Protein AF-A0A418ZPB4-F1 (afdb_monomer_lite)

Radius of gyration: 19.31 Å; chains: 1; bounding box: 39×19×53 Å

Foldseek 3Di:
DPPDDQPDPVADPDPDDPDPVSVVVNVVCVVVSVVVSVVVVVVVVVDDPVNVVVVVVVVVVVVVVVVD

Structure (mmCIF, N/CA/C/O backbone):
data_AF-A0A418ZPB4-F1
#
_entry.id   AF-A0A418ZPB4-F1
#
loop_
_atom_site.group_PDB
_atom_site.id
_atom_site.type_symbol
_atom_site.label_atom_id
_atom_site.label_alt_id
_atom_site.label_comp_id
_atom_site.label_asym_id
_atom_site.label_entity_id
_atom_site.label_seq_id
_atom_site.pdbx_PDB_ins_code
_atom_site.Cartn_x
_atom_site.Cartn_y
_atom_site.Cartn_z
_atom_site.occupancy
_atom_site.B_iso_or_equiv
_atom_site.auth_seq_id
_atom_site.auth_comp_id
_atom_site.auth_asym_id
_atom_site.auth_atom_id
_atom_site.pdbx_PDB_model_num
ATOM 1 N N . ALA A 1 1 ? -15.561 5.641 -5.357 1.00 49.91 1 ALA A N 1
ATOM 2 C CA . ALA A 1 1 ? -14.932 6.121 -4.107 1.00 49.91 1 ALA A CA 1
ATOM 3 C C . ALA A 1 1 ? -14.638 7.613 -4.252 1.00 49.91 1 ALA A C 1
ATOM 5 O O . ALA A 1 1 ? -14.649 8.086 -5.382 1.00 49.91 1 ALA A O 1
ATOM 6 N N . LEU A 1 2 ? -14.455 8.369 -3.162 1.00 48.38 2 LEU A N 1
ATOM 7 C CA . LEU A 1 2 ? -14.013 9.770 -3.249 1.00 48.38 2 LEU A CA 1
ATOM 8 C C . LEU A 1 2 ? -12.705 9.808 -4.054 1.00 48.38 2 LEU A C 1
ATOM 10 O O . LEU A 1 2 ? -11.713 9.290 -3.562 1.00 48.38 2 LEU A O 1
ATOM 14 N N . GLY A 1 3 ? -12.796 10.327 -5.288 1.00 49.75 3 GLY A N 1
ATOM 15 C CA . GLY A 1 3 ? -11.763 10.476 -6.324 1.00 49.75 3 GLY A CA 1
ATOM 16 C C . GLY A 1 3 ? -10.467 9.716 -6.091 1.00 49.75 3 GLY A C 1
ATOM 17 O O . GLY A 1 3 ? -9.666 10.1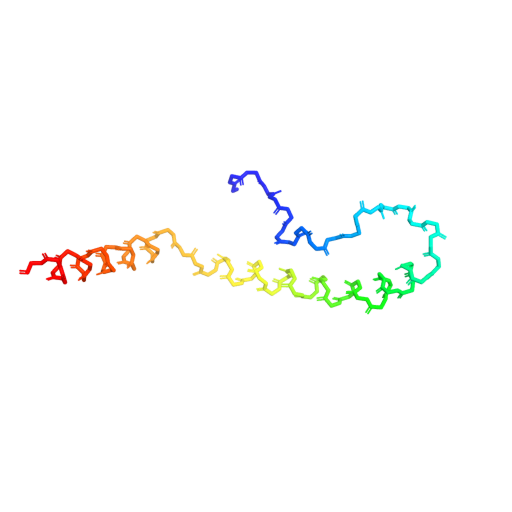80 -5.297 1.00 49.75 3 GLY A O 1
ATOM 18 N N . GLU A 1 4 ? -10.292 8.603 -6.808 1.00 52.84 4 GLU A N 1
ATOM 19 C CA . GLU A 1 4 ? -9.129 7.704 -6.809 1.00 52.84 4 GLU A CA 1
ATOM 20 C C . GLU A 1 4 ? -7.801 8.482 -6.788 1.00 52.84 4 GLU A C 1
ATOM 22 O O . GLU A 1 4 ? -7.315 8.907 -7.838 1.00 52.84 4 GLU A O 1
ATOM 27 N N . PRO A 1 5 ? -7.179 8.702 -5.617 1.00 55.34 5 PRO A N 1
ATOM 28 C CA . PRO A 1 5 ? -5.777 9.055 -5.595 1.00 55.34 5 PRO A CA 1
ATOM 29 C C . PRO A 1 5 ? -5.034 7.758 -5.917 1.00 55.34 5 PRO A C 1
ATOM 31 O O . PRO A 1 5 ? -5.407 6.701 -5.400 1.00 55.34 5 PRO A O 1
ATOM 34 N N . ALA A 1 6 ? -3.986 7.816 -6.738 1.00 59.50 6 ALA A N 1
ATOM 35 C CA . ALA A 1 6 ? -3.082 6.678 -6.861 1.00 59.50 6 ALA A CA 1
ATOM 36 C C . ALA A 1 6 ? -2.688 6.230 -5.442 1.00 59.50 6 ALA A C 1
ATOM 38 O O . ALA A 1 6 ? -2.201 7.048 -4.653 1.00 59.50 6 ALA A O 1
ATOM 39 N N . ILE A 1 7 ? -2.954 4.963 -5.094 1.00 59.66 7 ILE A N 1
ATOM 40 C CA . ILE A 1 7 ? -2.676 4.430 -3.746 1.00 59.66 7 ILE A CA 1
ATOM 41 C C . ILE A 1 7 ? -1.200 4.648 -3.399 1.00 59.66 7 ILE A C 1
ATOM 43 O O . ILE A 1 7 ? -0.852 4.947 -2.255 1.00 59.66 7 ILE A O 1
ATOM 47 N N . PHE A 1 8 ? -0.348 4.603 -4.422 1.00 58.44 8 PHE A N 1
ATOM 48 C CA . PHE A 1 8 ? 1.022 5.061 -4.364 1.00 58.44 8 PHE A CA 1
ATOM 49 C C . PHE A 1 8 ? 1.177 6.422 -5.047 1.00 58.44 8 PHE A C 1
ATOM 51 O O . PHE A 1 8 ? 1.237 6.525 -6.265 1.00 58.44 8 PHE A O 1
ATOM 58 N N . ALA A 1 9 ? 1.443 7.459 -4.254 1.00 60.16 9 ALA A N 1
ATOM 59 C CA . ALA A 1 9 ? 2.205 8.620 -4.726 1.00 60.16 9 ALA A CA 1
ATOM 60 C C . ALA A 1 9 ? 3.725 8.313 -4.801 1.00 60.16 9 ALA A C 1
ATOM 62 O O . ALA A 1 9 ? 4.556 9.214 -4.709 1.00 60.16 9 ALA A O 1
ATOM 63 N N . ILE A 1 10 ? 4.088 7.029 -4.924 1.00 57.94 10 ILE A N 1
ATOM 64 C CA . ILE A 1 10 ? 5.444 6.509 -5.158 1.00 57.94 10 ILE A CA 1
ATOM 65 C C . ILE A 1 10 ? 5.533 6.095 -6.638 1.00 57.94 10 ILE A C 1
ATOM 67 O O . ILE A 1 10 ? 5.947 4.997 -6.978 1.00 57.94 10 ILE A O 1
ATOM 71 N N . GLY A 1 11 ? 5.038 6.952 -7.527 1.00 62.62 11 GLY A N 1
ATOM 72 C CA . GLY A 1 11 ? 5.222 6.817 -8.970 1.00 62.62 11 GLY A CA 1
ATOM 73 C C . GLY A 1 11 ? 6.379 7.689 -9.443 1.00 62.62 11 GLY A C 1
ATOM 74 O O . GLY A 1 11 ? 6.848 8.563 -8.703 1.00 62.62 11 GLY A O 1
ATOM 75 N N . ASN A 1 12 ? 6.825 7.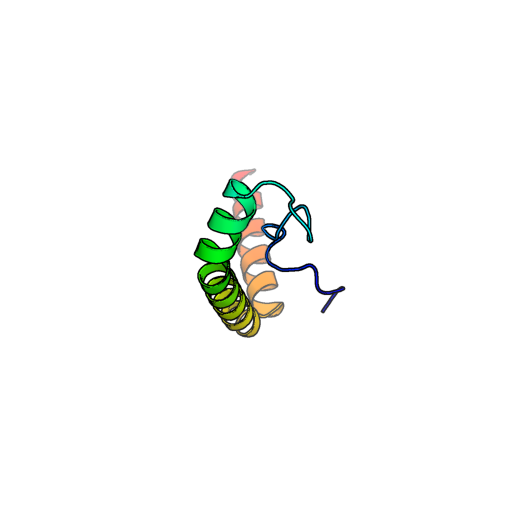468 -10.682 1.00 58.28 12 ASN A N 1
ATOM 76 C CA . ASN A 1 12 ? 7.819 8.309 -11.343 1.00 58.28 12 ASN A CA 1
ATOM 77 C C . ASN A 1 12 ? 7.452 9.786 -11.158 1.00 58.28 12 ASN A C 1
ATOM 79 O O . ASN A 1 12 ? 6.458 10.267 -11.695 1.00 58.28 12 ASN A O 1
ATOM 83 N N . ARG A 1 13 ? 8.268 10.523 -10.394 1.00 64.50 13 ARG A N 1
ATOM 84 C CA . ARG A 1 13 ? 8.043 11.960 -10.147 1.00 64.50 13 ARG A CA 1
ATOM 85 C C . ARG A 1 13 ? 8.158 12.780 -11.437 1.00 64.50 13 ARG A C 1
ATOM 87 O O . ARG A 1 13 ? 7.709 13.922 -11.473 1.00 64.50 13 ARG A O 1
ATOM 94 N N . ASN A 1 14 ? 8.771 12.185 -12.458 1.00 65.06 14 ASN A N 1
ATOM 95 C CA . ASN A 1 14 ? 8.855 12.649 -13.828 1.00 65.06 14 ASN A CA 1
ATOM 96 C C . ASN A 1 14 ? 8.524 11.474 -14.763 1.00 65.06 14 ASN A C 1
ATOM 98 O O . ASN A 1 14 ? 9.241 10.477 -14.766 1.00 65.06 14 ASN A O 1
ATOM 102 N N . GLU A 1 15 ? 7.464 11.590 -15.562 1.00 67.75 15 GLU A N 1
ATOM 103 C CA . GLU A 1 15 ? 7.042 10.559 -16.525 1.00 67.75 15 GLU A CA 1
ATOM 104 C C . GLU A 1 15 ? 8.079 10.326 -17.642 1.00 67.75 15 GLU A C 1
ATOM 106 O O . GLU A 1 15 ? 8.107 9.259 -18.251 1.00 67.75 15 GLU A O 1
ATOM 111 N N . THR A 1 16 ? 8.979 11.290 -17.869 1.00 75.12 16 THR A N 1
ATOM 112 C CA . THR A 1 16 ? 10.065 11.224 -18.858 1.00 75.12 16 THR A CA 1
ATOM 113 C C . THR A 1 16 ? 11.411 11.604 -18.223 1.00 75.12 16 THR A C 1
ATOM 115 O O . THR A 1 16 ? 11.911 12.717 -18.429 1.00 75.12 16 THR A O 1
ATOM 118 N N . PRO A 1 17 ? 12.017 10.724 -17.407 1.00 82.50 17 PRO A N 1
ATOM 119 C CA . PRO A 1 17 ? 13.295 11.020 -16.777 1.00 82.50 17 PRO A CA 1
ATOM 120 C C . PRO A 1 17 ? 14.429 10.924 -17.802 1.00 82.50 17 PRO A C 1
ATOM 122 O O . PRO A 1 17 ? 14.613 9.888 -18.431 1.00 82.50 17 PRO A O 1
ATOM 125 N N . GLU A 1 18 ? 15.231 11.979 -17.960 1.00 91.62 18 GLU A N 1
ATOM 126 C CA . GLU A 1 18 ? 16.446 11.932 -18.799 1.00 91.62 18 GLU A CA 1
ATOM 127 C C . GLU A 1 18 ? 17.622 11.238 -18.084 1.00 91.62 18 GLU A C 1
ATOM 129 O O . GLU A 1 18 ? 18.581 10.790 -18.713 1.00 91.62 18 GLU A O 1
ATOM 134 N N . CYS A 1 19 ? 17.548 11.111 -16.755 1.00 92.50 19 CYS A N 1
ATOM 135 C CA . CYS A 1 19 ? 18.544 10.414 -15.953 1.00 92.50 19 CYS A CA 1
ATOM 136 C C . CYS A 1 19 ? 18.462 8.896 -16.182 1.00 92.50 19 CYS A C 1
ATOM 138 O O . CYS A 1 19 ? 17.506 8.241 -15.772 1.00 92.50 19 CYS A O 1
ATOM 140 N N . LEU A 1 20 ? 19.503 8.308 -16.777 1.00 93.19 20 LEU A N 1
ATOM 141 C CA . LEU A 1 20 ? 19.555 6.865 -17.057 1.00 93.19 20 LEU A CA 1
ATOM 142 C C . LEU A 1 20 ? 19.522 5.998 -15.786 1.00 93.19 20 LEU A C 1
ATOM 144 O O . LEU A 1 20 ? 18.984 4.891 -15.801 1.00 93.19 20 LEU A O 1
ATOM 148 N N . VAL A 1 21 ? 20.076 6.497 -14.674 1.00 93.12 21 VAL A N 1
ATOM 149 C CA . VAL A 1 21 ? 20.001 5.809 -13.373 1.00 93.12 21 VAL A CA 1
ATOM 150 C C . VAL A 1 21 ? 18.554 5.749 -12.894 1.00 93.12 21 VAL A C 1
ATOM 152 O O . VAL A 1 21 ? 18.101 4.698 -12.458 1.00 93.12 21 VAL A O 1
ATOM 155 N N . GLU A 1 22 ? 17.816 6.849 -13.030 1.00 90.00 22 GLU A N 1
ATOM 156 C CA . GLU A 1 22 ? 16.398 6.910 -12.676 1.00 90.00 22 GLU A CA 1
ATOM 157 C C . GLU A 1 22 ? 15.566 5.967 -13.553 1.00 90.00 22 GLU A C 1
ATOM 159 O O . GLU A 1 22 ? 14.814 5.162 -13.017 1.00 90.00 22 GLU A O 1
ATOM 164 N N . GLN A 1 23 ? 15.775 5.964 -14.876 1.00 90.19 23 GLN A N 1
ATOM 165 C CA . GLN A 1 23 ? 15.121 5.009 -15.785 1.00 90.19 23 GLN A CA 1
ATOM 166 C C . GLN A 1 23 ? 15.357 3.553 -15.362 1.00 90.19 23 GLN A C 1
ATOM 168 O O . GLN A 1 23 ? 14.425 2.751 -15.334 1.00 90.19 23 GLN A O 1
ATOM 173 N N . SER A 1 24 ? 16.600 3.222 -14.999 1.00 92.31 24 SER A N 1
ATOM 174 C CA . SER A 1 24 ? 16.985 1.868 -14.588 1.00 92.31 24 SER A CA 1
ATOM 175 C C . SER A 1 24 ? 16.314 1.457 -13.276 1.00 92.31 24 SER A C 1
ATOM 177 O O . SER A 1 24 ? 15.833 0.334 -13.152 1.00 92.31 24 SER A O 1
ATOM 179 N N . VAL A 1 25 ? 16.260 2.367 -12.300 1.00 89.56 25 VAL A N 1
ATOM 180 C CA . VAL A 1 25 ? 15.587 2.135 -11.014 1.00 89.56 25 VAL A CA 1
ATOM 181 C C . VAL A 1 25 ? 14.082 1.978 -11.212 1.00 89.56 25 VAL A C 1
ATOM 183 O O . VAL A 1 25 ? 13.500 1.039 -10.675 1.00 89.56 25 VAL A O 1
ATOM 186 N N . ASN A 1 26 ? 13.462 2.844 -12.012 1.00 87.50 26 ASN A N 1
ATOM 187 C CA . ASN A 1 26 ? 12.024 2.799 -12.267 1.00 87.50 26 ASN A CA 1
ATOM 188 C C . ASN A 1 26 ? 11.631 1.483 -12.950 1.00 87.50 26 ASN A C 1
ATOM 190 O O . ASN A 1 26 ? 10.717 0.810 -12.484 1.00 87.50 26 ASN A O 1
ATOM 194 N N . ALA A 1 27 ? 12.377 1.059 -13.977 1.00 88.44 27 ALA A N 1
ATOM 195 C CA . ALA A 1 27 ? 12.141 -0.216 -14.654 1.00 88.44 27 ALA A CA 1
ATOM 196 C C . ALA A 1 27 ? 12.315 -1.423 -13.714 1.00 88.44 27 ALA A C 1
ATOM 198 O O . ALA A 1 27 ? 11.569 -2.395 -13.802 1.00 88.44 27 ALA A O 1
ATOM 199 N N . ALA A 1 28 ? 13.278 -1.367 -12.788 1.00 91.25 28 ALA A N 1
ATOM 200 C CA . ALA A 1 28 ? 13.496 -2.438 -11.818 1.00 91.25 28 ALA A CA 1
ATOM 201 C C . ALA A 1 28 ? 12.371 -2.552 -10.771 1.00 91.25 28 ALA A C 1
ATOM 203 O O . ALA A 1 28 ? 12.172 -3.630 -10.214 1.00 91.25 28 ALA A O 1
ATOM 204 N N . LEU A 1 29 ? 11.658 -1.458 -10.484 1.00 88.50 29 LEU A N 1
ATOM 205 C CA . LEU A 1 29 ? 10.620 -1.400 -9.448 1.00 88.50 29 LEU A CA 1
ATOM 206 C C . LEU A 1 29 ? 9.186 -1.474 -9.993 1.00 88.50 29 LEU A C 1
ATOM 208 O O . LEU A 1 29 ? 8.271 -1.737 -9.216 1.00 88.50 29 LEU A O 1
ATOM 212 N N . GLU A 1 30 ? 8.980 -1.281 -11.298 1.00 85.62 30 GLU A N 1
ATOM 213 C CA . GLU A 1 30 ? 7.656 -1.172 -11.931 1.00 85.62 30 GLU A CA 1
ATOM 214 C C . GLU A 1 30 ? 6.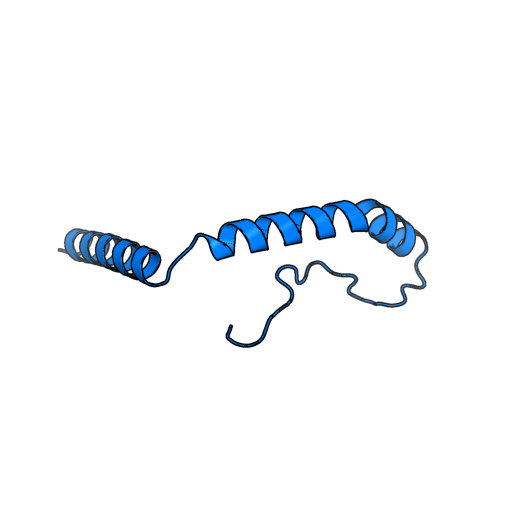714 -2.336 -11.577 1.00 85.62 30 GLU A C 1
ATOM 216 O O . GLU A 1 30 ? 5.608 -2.112 -11.084 1.00 85.62 30 GLU A O 1
ATOM 221 N N . GLY A 1 31 ? 7.171 -3.582 -11.738 1.00 86.44 31 GLY A N 1
ATOM 222 C CA . GLY A 1 31 ? 6.367 -4.764 -11.406 1.00 86.44 31 GLY A CA 1
ATOM 223 C C . GLY A 1 31 ? 6.029 -4.865 -9.916 1.00 86.44 31 GLY A C 1
ATOM 224 O O . GLY A 1 31 ? 4.893 -5.161 -9.555 1.00 86.44 31 GLY A O 1
ATOM 225 N N . ALA A 1 32 ? 6.986 -4.536 -9.042 1.00 89.56 32 ALA A N 1
ATOM 226 C CA . ALA A 1 32 ? 6.780 -4.578 -7.597 1.00 89.56 32 ALA A CA 1
ATOM 227 C C . ALA A 1 32 ? 5.726 -3.558 -7.137 1.00 89.56 32 ALA A C 1
ATOM 229 O O . ALA A 1 32 ? 4.934 -3.852 -6.242 1.00 89.56 32 ALA A O 1
ATOM 230 N N . PHE A 1 33 ? 5.686 -2.373 -7.754 1.00 86.31 33 PHE A N 1
ATOM 231 C CA . PHE A 1 33 ? 4.647 -1.385 -7.465 1.00 86.31 33 PHE A CA 1
ATOM 232 C C . PHE A 1 33 ? 3.271 -1.833 -7.951 1.00 86.31 33 PHE A C 1
ATOM 234 O O . PHE A 1 33 ? 2.313 -1.726 -7.188 1.00 86.31 33 PHE A O 1
ATOM 241 N N . ALA A 1 34 ? 3.176 -2.396 -9.159 1.00 84.69 34 ALA A N 1
ATOM 242 C CA . ALA A 1 34 ? 1.913 -2.917 -9.679 1.00 84.69 34 ALA A CA 1
ATOM 243 C C . ALA A 1 34 ? 1.342 -4.041 -8.794 1.00 84.69 34 ALA A C 1
ATOM 245 O O . ALA A 1 34 ? 0.157 -4.039 -8.460 1.00 84.69 34 ALA A O 1
ATOM 246 N N . GLU A 1 35 ? 2.189 -4.977 -8.359 1.00 90.56 35 GLU A N 1
ATOM 247 C CA . GLU A 1 35 ? 1.793 -6.061 -7.453 1.00 90.56 35 GLU A CA 1
ATOM 248 C C . GLU A 1 35 ? 1.354 -5.536 -6.081 1.00 90.56 35 GLU A C 1
ATOM 250 O O . GLU A 1 35 ? 0.333 -5.969 -5.540 1.00 90.56 35 GLU A O 1
ATOM 255 N N . ALA A 1 36 ? 2.094 -4.575 -5.520 1.00 89.25 36 ALA A N 1
ATOM 256 C CA . ALA A 1 36 ? 1.744 -3.963 -4.244 1.00 89.25 36 ALA A CA 1
ATOM 257 C C . ALA A 1 36 ? 0.412 -3.199 -4.315 1.00 89.25 36 ALA A C 1
ATOM 259 O O . ALA A 1 36 ? -0.372 -3.250 -3.367 1.00 89.25 36 ALA A O 1
ATOM 260 N N . GLU A 1 37 ? 0.136 -2.504 -5.421 1.00 86.75 37 GLU A N 1
ATOM 261 C CA . GLU A 1 37 ? -1.118 -1.770 -5.620 1.00 86.75 37 GLU A CA 1
ATOM 262 C C . GLU A 1 37 ? -2.306 -2.720 -5.716 1.00 86.75 37 GLU A C 1
ATOM 264 O O . GLU A 1 37 ? -3.297 -2.535 -5.007 1.00 86.75 37 GLU A O 1
ATOM 269 N N . ALA A 1 38 ? -2.178 -3.777 -6.519 1.00 89.06 38 ALA A N 1
ATOM 270 C CA . ALA A 1 38 ? -3.205 -4.803 -6.641 1.00 89.06 38 ALA A CA 1
ATOM 271 C C . ALA A 1 38 ? -3.527 -5.442 -5.282 1.00 89.06 38 ALA A C 1
ATOM 273 O O . ALA A 1 38 ? -4.698 -5.561 -4.919 1.00 89.06 38 ALA A O 1
ATOM 274 N N . LEU A 1 39 ? -2.497 -5.775 -4.497 1.00 92.81 39 LEU A N 1
ATOM 275 C CA . LEU A 1 39 ? -2.671 -6.330 -3.157 1.00 92.81 39 LEU A CA 1
ATOM 276 C C . LEU A 1 39 ? -3.412 -5.362 -2.226 1.00 92.81 39 LEU A C 1
ATOM 278 O O . LEU A 1 39 ? -4.289 -5.777 -1.473 1.00 92.81 39 LEU A O 1
ATOM 282 N N . LEU A 1 40 ? -3.074 -4.072 -2.244 1.00 89.50 40 LEU A N 1
ATOM 283 C CA . LEU A 1 40 ? -3.751 -3.086 -1.398 1.00 89.50 40 LEU A CA 1
ATOM 284 C C . LEU A 1 40 ? -5.211 -2.883 -1.810 1.00 89.50 40 LEU A C 1
ATOM 286 O O . LEU A 1 40 ? -6.074 -2.823 -0.935 1.00 89.50 40 LEU A O 1
ATOM 290 N N . LEU A 1 41 ? -5.496 -2.827 -3.113 1.00 87.88 41 LEU A N 1
ATOM 291 C CA . LEU A 1 41 ? -6.864 -2.738 -3.629 1.00 87.88 41 LEU A CA 1
ATOM 292 C C . LEU A 1 41 ? -7.705 -3.946 -3.213 1.00 87.88 41 LEU A C 1
ATOM 294 O O . LEU A 1 41 ? -8.835 -3.767 -2.762 1.00 87.88 41 LEU A O 1
ATOM 298 N N . GLU A 1 42 ? -7.144 -5.153 -3.304 1.00 92.25 42 GLU A N 1
ATOM 299 C CA . GLU A 1 42 ? -7.794 -6.379 -2.833 1.00 92.25 42 GLU A CA 1
ATOM 300 C C . GLU A 1 42 ? -8.136 -6.274 -1.341 1.00 92.25 42 GLU A C 1
ATOM 302 O O . GLU A 1 42 ? -9.282 -6.469 -0.948 1.00 92.25 42 GLU A O 1
ATOM 307 N N . ARG A 1 43 ? -7.178 -5.859 -0.504 1.00 91.19 43 ARG A N 1
ATOM 308 C CA . ARG A 1 43 ? -7.412 -5.696 0.941 1.00 91.19 43 ARG A CA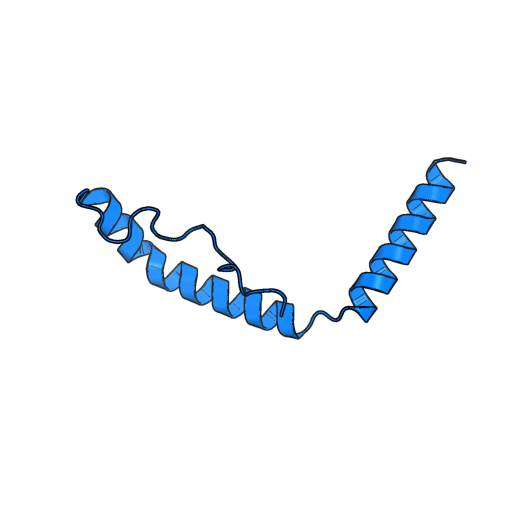 1
ATOM 309 C C . ARG A 1 43 ? -8.431 -4.613 1.267 1.00 91.19 43 ARG A C 1
ATOM 311 O O . ARG A 1 43 ? -9.166 -4.754 2.238 1.00 91.19 43 ARG A O 1
ATOM 318 N N . PHE A 1 44 ? -8.472 -3.527 0.501 1.00 87.75 44 PHE A N 1
ATOM 319 C CA . PHE A 1 44 ? -9.444 -2.455 0.712 1.00 87.75 44 PHE A CA 1
ATOM 320 C C . PHE A 1 44 ? -10.862 -2.869 0.336 1.00 87.75 44 PHE A C 1
ATOM 322 O O . PHE A 1 44 ? -11.800 -2.384 0.965 1.00 87.75 44 PHE A O 1
ATOM 329 N N . ALA A 1 45 ? -11.030 -3.774 -0.630 1.00 87.75 45 ALA A N 1
ATOM 330 C CA . ALA A 1 45 ? -12.342 -4.319 -0.968 1.00 87.75 45 ALA A CA 1
ATOM 331 C C . ALA A 1 45 ? -12.986 -5.072 0.213 1.00 87.75 45 ALA A C 1
ATOM 333 O O . ALA A 1 45 ? -14.210 -5.062 0.343 1.00 87.75 45 ALA A O 1
ATOM 334 N N . ASP A 1 46 ? -12.169 -5.648 1.099 1.00 93.00 46 ASP A N 1
ATOM 335 C CA . ASP A 1 46 ? -12.624 -6.382 2.284 1.00 93.00 46 ASP A CA 1
ATOM 336 C C . ASP A 1 46 ? -12.939 -5.483 3.497 1.00 93.00 46 ASP A C 1
ATOM 338 O O . ASP A 1 46 ? -13.518 -5.954 4.476 1.00 93.00 46 ASP A O 1
ATOM 342 N N . VAL A 1 47 ? -12.564 -4.196 3.479 1.00 92.94 47 VAL A N 1
ATOM 343 C CA . VAL A 1 47 ? -12.753 -3.280 4.620 1.00 92.94 47 VAL A CA 1
ATOM 344 C C . VAL A 1 47 ? -14.024 -2.457 4.444 1.00 92.94 47 VAL A C 1
ATOM 346 O O . VAL A 1 47 ? -14.130 -1.637 3.530 1.00 92.94 47 VAL A O 1
ATOM 349 N N . THR A 1 48 ? -14.980 -2.597 5.367 1.00 93.75 48 THR A N 1
ATOM 350 C CA . THR A 1 48 ? -16.233 -1.834 5.310 1.00 93.75 48 THR A CA 1
ATOM 351 C C . THR A 1 48 ? -16.225 -0.604 6.217 1.00 93.75 48 THR A C 1
ATOM 353 O O . THR A 1 48 ? -15.537 -0.535 7.236 1.00 93.75 48 THR A O 1
ATOM 356 N N . LEU A 1 49 ? -17.064 0.385 5.887 1.00 94.69 49 LEU A N 1
ATOM 357 C CA . LEU A 1 49 ? -17.289 1.541 6.765 1.00 94.69 49 LEU A CA 1
ATOM 358 C C . LEU A 1 49 ? -17.876 1.143 8.127 1.00 94.69 49 LEU A C 1
ATOM 360 O O . LEU A 1 49 ? -17.652 1.853 9.104 1.00 94.69 49 LEU A O 1
ATOM 364 N N . ALA A 1 50 ? -18.619 0.034 8.197 1.00 96.44 50 ALA A N 1
ATOM 365 C CA . ALA A 1 50 ? -19.173 -0.466 9.450 1.00 96.44 50 ALA A CA 1
ATOM 366 C C . ALA A 1 50 ? -18.058 -0.956 10.384 1.00 96.44 50 ALA A C 1
ATOM 368 O O . ALA A 1 50 ? -18.014 -0.530 11.538 1.00 96.44 5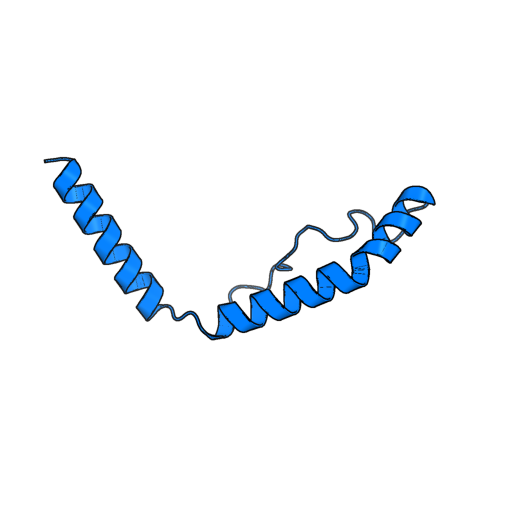0 ALA A O 1
ATOM 369 N N . ASP A 1 51 ? -17.110 -1.739 9.860 1.00 95.75 51 ASP A N 1
ATOM 370 C CA . ASP A 1 51 ? -15.958 -2.233 10.628 1.00 95.75 51 ASP A CA 1
ATOM 371 C C . ASP A 1 51 ? -15.106 -1.070 11.156 1.00 95.75 51 ASP A C 1
ATOM 373 O O . ASP A 1 51 ? -14.696 -1.041 12.319 1.00 95.75 51 ASP A O 1
ATOM 377 N N . LEU A 1 52 ? -14.885 -0.053 10.315 1.00 96.25 52 LEU A N 1
ATOM 378 C CA . LEU A 1 52 ? -14.144 1.149 10.700 1.00 96.25 52 LEU A CA 1
ATOM 379 C C . LEU A 1 52 ? -14.877 1.969 11.770 1.00 96.25 52 LEU A C 1
ATOM 381 O O . LEU A 1 52 ? -14.241 2.499 12.685 1.00 96.25 52 LEU A O 1
ATOM 385 N N . ALA A 1 53 ? -16.204 2.084 11.675 1.00 97.94 53 ALA A N 1
ATOM 386 C CA . ALA A 1 53 ? -17.009 2.800 12.659 1.00 97.94 53 ALA A CA 1
ATOM 387 C C . ALA A 1 53 ? -16.995 2.099 14.025 1.00 97.94 53 ALA A C 1
ATOM 389 O O . ALA A 1 53 ? -16.874 2.766 15.057 1.00 97.94 53 ALA A O 1
ATOM 390 N N . GLU A 1 54 ? -17.067 0.767 14.038 1.00 98.25 54 GLU A N 1
ATOM 391 C CA . GLU A 1 54 ? -16.970 -0.030 15.260 1.00 98.25 54 GLU A CA 1
ATOM 392 C C . GLU A 1 54 ? -15.589 0.114 15.916 1.00 98.25 54 GLU A C 1
ATOM 394 O O . GLU A 1 54 ? -15.495 0.429 17.110 1.00 98.25 54 GLU A O 1
ATOM 399 N N . ASP A 1 55 ? -14.507 -0.022 15.140 1.00 97.75 55 ASP A N 1
ATOM 400 C CA . ASP A 1 55 ? -13.145 0.149 15.656 1.00 97.75 55 ASP A CA 1
ATOM 401 C C . ASP A 1 55 ? -12.920 1.562 16.216 1.00 97.75 55 ASP A C 1
ATOM 403 O O . ASP A 1 55 ? -12.342 1.734 17.297 1.00 97.75 55 ASP A O 1
ATOM 407 N N . PHE A 1 56 ? -13.434 2.584 15.525 1.00 98.12 56 PHE A N 1
ATOM 408 C CA . PHE A 1 56 ? -13.391 3.964 15.996 1.00 98.12 56 PHE A CA 1
ATOM 409 C C . PHE A 1 56 ? -14.116 4.130 17.334 1.00 98.12 56 PHE A C 1
ATOM 411 O O . PHE A 1 56 ? -13.537 4.674 18.279 1.00 98.12 56 PHE A O 1
ATOM 418 N N . ALA A 1 57 ? -15.359 3.651 17.440 1.00 98.38 57 ALA A N 1
ATOM 419 C CA . ALA A 1 57 ? -16.158 3.773 18.656 1.00 98.38 57 ALA A CA 1
ATOM 420 C C . ALA A 1 57 ? -15.446 3.129 19.855 1.00 98.38 57 ALA A C 1
ATOM 422 O O . ALA A 1 57 ? -15.332 3.742 20.923 1.00 98.38 57 ALA A O 1
ATOM 423 N N . ARG A 1 58 ? -14.877 1.935 19.648 1.00 98.44 58 ARG A N 1
ATOM 424 C CA . ARG A 1 58 ? -14.084 1.211 20.647 1.00 98.44 58 ARG A CA 1
ATOM 425 C C . ARG A 1 58 ? -12.882 2.029 21.124 1.00 98.44 58 ARG A C 1
ATOM 427 O O . ARG A 1 58 ? -12.702 2.215 22.329 1.00 98.44 58 ARG A O 1
ATOM 434 N N . ARG A 1 59 ? -12.060 2.544 20.204 1.00 98.19 59 ARG A N 1
ATOM 435 C CA . ARG A 1 59 ? -10.869 3.349 20.549 1.00 98.19 59 ARG A CA 1
ATOM 436 C C . ARG A 1 59 ? -11.239 4.668 21.222 1.00 98.19 59 ARG A C 1
ATOM 438 O O . ARG A 1 59 ? -10.556 5.100 22.151 1.00 98.19 59 ARG A O 1
ATOM 445 N N . HIS A 1 60 ? -12.321 5.301 20.781 1.00 98.19 60 HIS A N 1
ATOM 446 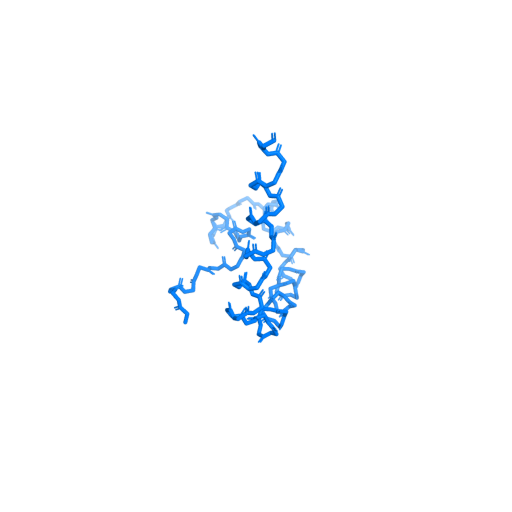C CA . HIS A 1 60 ? -12.811 6.542 21.367 1.00 98.19 60 HIS A CA 1
ATOM 447 C C . HIS A 1 60 ? -13.240 6.342 22.828 1.00 98.19 60 HIS A C 1
ATOM 449 O O . HIS A 1 60 ? -12.818 7.108 23.696 1.00 98.19 60 HIS A O 1
ATOM 455 N N . ALA A 1 61 ? -13.994 5.279 23.127 1.00 98.00 61 ALA A N 1
ATOM 456 C CA . ALA A 1 61 ? -14.389 4.935 24.494 1.00 98.00 61 ALA A CA 1
ATOM 457 C C . ALA A 1 61 ? -13.172 4.680 25.403 1.00 98.00 61 ALA A C 1
ATOM 459 O O . ALA A 1 61 ? -13.088 5.243 26.494 1.00 98.00 61 ALA A O 1
ATOM 460 N N . GLN A 1 62 ? -12.177 3.921 24.923 1.00 97.94 62 GLN A N 1
ATOM 461 C CA . GLN A 1 62 ? -10.920 3.690 25.652 1.00 97.94 62 GLN A CA 1
ATOM 462 C C . GLN A 1 62 ? -10.188 5.002 25.963 1.00 97.94 62 GLN A C 1
ATOM 464 O O . GLN A 1 62 ? -9.702 5.211 27.074 1.00 97.94 62 GLN A O 1
ATOM 469 N N . ARG A 1 63 ? -10.134 5.922 24.993 1.00 97.81 63 ARG A N 1
ATOM 470 C CA . ARG A 1 63 ? -9.481 7.223 25.169 1.00 97.81 63 ARG A CA 1
ATOM 471 C C . ARG A 1 63 ? -10.208 8.118 26.171 1.00 97.81 63 ARG A C 1
ATOM 473 O O . ARG A 1 63 ? -9.536 8.906 26.837 1.00 97.81 63 ARG A O 1
ATOM 480 N N . ARG A 1 64 ? -11.541 8.029 26.243 1.00 97.06 64 ARG A N 1
ATOM 481 C CA . ARG A 1 64 ? -12.382 8.750 27.210 1.00 97.06 64 ARG A CA 1
ATOM 482 C C . ARG A 1 64 ? -12.143 8.251 28.632 1.00 97.06 64 ARG A C 1
ATOM 484 O O . ARG A 1 64 ? -11.821 9.071 29.480 1.00 97.06 64 ARG A O 1
ATOM 491 N N . ALA A 1 65 ? -12.186 6.937 28.842 1.00 94.56 65 ALA A N 1
ATOM 492 C CA . ALA A 1 65 ? -11.936 6.327 30.147 1.00 94.56 65 ALA A CA 1
ATOM 493 C C . ALA A 1 65 ? -10.519 6.613 30.677 1.00 94.56 65 ALA A C 1
ATOM 495 O O . ALA A 1 65 ? -10.342 6.846 31.859 1.00 94.56 65 ALA A O 1
ATOM 496 N N . ALA A 1 66 ? -9.504 6.662 29.808 1.00 92.81 66 ALA A N 1
ATOM 497 C CA . ALA A 1 66 ? -8.128 6.983 30.208 1.00 92.81 66 ALA A CA 1
ATOM 498 C C . ALA A 1 66 ? -7.881 8.470 30.550 1.00 92.81 66 ALA A C 1
ATOM 500 O O . ALA A 1 66 ? -6.753 8.841 30.873 1.00 92.81 66 ALA A O 1
ATOM 501 N N . LYS A 1 67 ? -8.877 9.347 30.373 1.00 81.44 67 LYS A N 1
ATOM 502 C CA . LYS A 1 67 ? -8.803 10.770 30.748 1.00 81.44 67 LYS A CA 1
ATOM 503 C C . LYS A 1 67 ? -9.538 11.085 32.055 1.00 81.44 67 LYS A C 1
ATOM 505 O O . LYS A 1 67 ? -9.443 12.226 32.503 1.00 81.44 67 LYS A O 1
ATOM 510 N N . GLU A 1 68 ? -10.279 10.124 32.595 1.00 62.31 68 GLU A N 1
ATOM 511 C CA . GLU A 1 68 ? -11.015 10.198 33.863 1.00 62.31 68 GLU A CA 1
ATOM 512 C C . GLU A 1 68 ? -10.190 9.535 34.973 1.00 62.31 68 GLU A C 1
ATOM 514 O O . GLU A 1 68 ? -10.214 10.074 36.100 1.00 62.31 68 GLU A O 1
#

InterPro domains:
  IPR036388 Winged helix-like DNA-binding domain superfamily [G3DSA:1.10.10.10] (1-66)

Sequence (68 aa):
ALGEPAIFAIGNRNETPECLVEQSVNAALEGAFAEAEALLLERFADVTLADLAEDFARRHAQRRAAKE

Organism: NCBI:txid1276757

Secondary structure (DSSP, 8-state):
--S---S-S-S-SSSS---HHHHHHHHHHHHHHHHHHHHHHHHHHT--HHHHHHHHHHHHHHHHHTT-

pLDDT: mean 83.87, std 15.11, range [48.38, 98.44]